Protein AF-A0A969M9X4-F1 (afdb_monomer)

Solvent-accessible surface area (backbone atoms only — not comparable to full-atom values): 8419 Å² total; per-residue (Å²): 108,74,69,67,86,54,9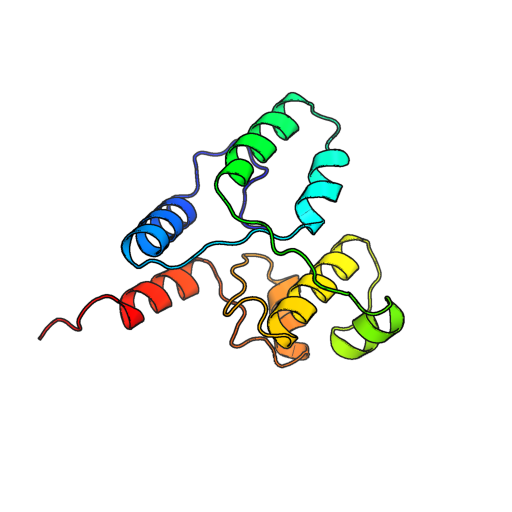8,59,79,81,52,67,65,59,54,51,43,53,54,52,28,61,77,68,75,47,83,60,71,43,67,62,64,53,57,60,53,46,72,64,47,84,48,69,68,61,33,52,54,38,50,63,63,48,70,80,42,47,67,72,72,91,78,83,77,76,57,69,67,60,40,24,73,62,46,44,83,60,89,47,74,66,43,46,44,52,34,51,56,53,47,37,47,75,72,60,77,40,83,65,45,73,38,73,42,64,67,56,49,53,40,30,44,78,49,75,42,37,90,41,49,31,39,66,66,54,47,47,51,50,50,44,71,73,70,48,78,77,90,125

Mean predicted aligned error: 8.19 Å

pLDDT: mean 79.56, std 14.78, range [40.38, 96.88]

Structure (mmCIF, N/CA/C/O backbone):
data_AF-A0A969M9X4-F1
#
_entry.id   AF-A0A969M9X4-F1
#
loop_
_atom_site.group_PDB
_atom_site.id
_atom_site.type_symbol
_atom_site.label_atom_id
_atom_site.label_alt_id
_atom_site.label_comp_id
_atom_site.label_asym_id
_atom_site.label_entity_id
_atom_site.label_seq_id
_atom_site.pdbx_PDB_ins_code
_atom_site.Cartn_x
_atom_site.Cartn_y
_atom_site.Cartn_z
_atom_site.occupancy
_atom_site.B_iso_or_equiv
_atom_site.auth_seq_id
_atom_site.auth_comp_id
_atom_site.auth_asym_id
_atom_site.auth_atom_id
_atom_site.pdbx_PDB_model_num
ATOM 1 N N . MET A 1 1 ? 6.286 4.632 0.912 1.00 45.00 1 MET A N 1
ATOM 2 C CA . MET A 1 1 ? 6.096 3.948 2.215 1.00 45.00 1 MET A CA 1
ATOM 3 C C . MET A 1 1 ? 5.729 4.971 3.293 1.00 45.00 1 MET A C 1
ATOM 5 O O . MET A 1 1 ? 6.281 6.067 3.278 1.00 45.00 1 MET A O 1
ATOM 9 N N . ILE A 1 2 ? 4.772 4.680 4.185 1.00 42.56 2 ILE A N 1
ATOM 10 C CA . ILE A 1 2 ? 4.409 5.582 5.298 1.00 42.56 2 ILE A CA 1
ATOM 11 C C . ILE A 1 2 ? 5.527 5.525 6.346 1.00 42.56 2 ILE A C 1
ATOM 13 O O . ILE A 1 2 ? 5.407 4.767 7.290 1.00 42.56 2 ILE A O 1
ATOM 17 N N . GLY A 1 3 ? 6.635 6.248 6.145 1.00 45.22 3 GLY A N 1
ATOM 18 C CA . GLY A 1 3 ? 7.587 6.685 7.185 1.00 45.22 3 GLY A CA 1
ATOM 19 C C . GLY A 1 3 ? 8.050 5.688 8.265 1.00 45.22 3 GLY A C 1
ATOM 20 O O . GLY A 1 3 ? 8.515 6.123 9.312 1.00 45.22 3 GLY A O 1
ATOM 21 N N . LEU A 1 4 ? 7.919 4.376 8.062 1.00 50.66 4 LEU A N 1
ATOM 22 C CA . LEU A 1 4 ? 8.225 3.352 9.069 1.00 50.66 4 LEU A CA 1
ATOM 23 C C . LEU A 1 4 ? 9.738 3.219 9.310 1.00 50.66 4 LEU A C 1
ATOM 25 O O . LEU A 1 4 ? 10.145 2.761 10.379 1.00 50.66 4 LEU A O 1
ATOM 29 N N . GLU A 1 5 ? 10.533 3.681 8.344 1.00 42.81 5 GLU A N 1
ATOM 30 C CA . GLU A 1 5 ? 11.988 3.521 8.252 1.00 42.81 5 GLU A CA 1
ATOM 31 C C . GLU A 1 5 ? 12.796 4.638 8.927 1.00 42.81 5 GLU A C 1
ATOM 33 O O . GLU A 1 5 ? 14.011 4.501 9.063 1.00 42.81 5 GLU A O 1
ATOM 38 N N . ASP A 1 6 ? 12.155 5.738 9.341 1.00 43.00 6 ASP A N 1
ATOM 39 C CA . ASP A 1 6 ? 12.865 6.910 9.859 1.00 43.00 6 ASP A CA 1
ATOM 40 C C . ASP A 1 6 ? 12.807 6.978 11.395 1.00 43.00 6 ASP A C 1
ATOM 42 O O . ASP A 1 6 ? 11.801 6.636 12.029 1.00 43.00 6 ASP A O 1
ATOM 46 N N . ASN A 1 7 ? 13.898 7.439 12.007 1.00 40.38 7 ASN A N 1
ATOM 47 C CA . ASN A 1 7 ? 14.105 7.519 13.461 1.00 40.38 7 ASN A CA 1
ATOM 48 C C . ASN A 1 7 ? 13.355 8.713 14.097 1.00 40.38 7 ASN A C 1
ATOM 50 O O . ASN A 1 7 ? 13.772 9.271 15.112 1.00 40.38 7 ASN A O 1
ATOM 54 N N . ARG A 1 8 ? 12.255 9.143 13.468 1.00 44.84 8 ARG A N 1
ATOM 55 C CA . ARG A 1 8 ? 11.413 10.260 13.909 1.00 44.84 8 ARG A CA 1
ATOM 56 C C . ARG A 1 8 ? 10.338 9.761 14.883 1.00 44.84 8 ARG A C 1
ATOM 58 O O . ARG A 1 8 ? 9.954 8.589 14.807 1.00 44.84 8 ARG A O 1
ATOM 65 N N . PRO A 1 9 ? 9.824 10.628 15.779 1.00 46.03 9 PRO A N 1
ATOM 66 C CA . PRO A 1 9 ? 8.631 10.328 16.568 1.00 46.03 9 PRO A CA 1
ATOM 67 C C . PRO A 1 9 ? 7.534 9.769 15.660 1.00 46.03 9 PRO A C 1
ATOM 69 O O . PRO A 1 9 ? 7.369 10.256 14.539 1.00 46.03 9 PRO A O 1
ATOM 72 N N . VAL A 1 10 ? 6.828 8.730 16.121 1.00 53.38 10 VAL A N 1
ATOM 73 C CA . VAL A 1 10 ? 5.756 8.092 15.345 1.00 53.38 10 VAL A CA 1
ATOM 74 C C . VAL A 1 10 ? 4.816 9.181 14.843 1.00 53.38 10 VAL A C 1
ATOM 76 O O . VAL A 1 10 ? 4.286 9.963 15.629 1.00 53.38 10 VAL A O 1
ATOM 79 N N . ASP A 1 11 ? 4.660 9.241 13.525 1.00 66.69 11 ASP A N 1
ATOM 80 C CA . ASP A 1 11 ? 3.861 10.256 12.862 1.00 66.69 11 ASP A CA 1
ATOM 81 C C . ASP A 1 11 ? 2.452 10.302 13.474 1.00 66.69 11 ASP A C 1
ATOM 83 O O . ASP A 1 11 ? 1.778 9.269 13.579 1.00 66.69 11 ASP A O 1
ATOM 87 N N . ALA A 1 12 ? 2.016 11.486 13.913 1.00 71.00 12 ALA A N 1
ATOM 88 C CA . ALA A 1 12 ? 0.725 11.666 14.573 1.00 71.00 12 ALA A CA 1
ATOM 89 C C . ALA A 1 12 ? -0.434 11.136 13.709 1.00 71.00 12 ALA A C 1
ATOM 91 O O . ALA A 1 12 ? -1.373 10.541 14.239 1.00 71.00 12 ALA A O 1
ATOM 92 N N . GLY A 1 13 ? -0.325 11.256 12.379 1.00 72.19 13 GLY A N 1
ATOM 93 C CA . GLY A 1 13 ? -1.306 10.719 11.441 1.00 72.19 13 GLY A CA 1
ATOM 94 C C . GLY A 1 13 ? -1.346 9.191 11.431 1.00 72.19 13 GLY A C 1
ATOM 95 O O . GLY A 1 13 ? -2.425 8.607 11.438 1.00 72.19 13 GLY A O 1
ATOM 96 N N . LEU A 1 14 ? -0.193 8.518 11.485 1.00 73.94 14 LEU A N 1
ATOM 97 C CA . LEU A 1 14 ? -0.146 7.051 11.546 1.00 73.94 14 LEU A CA 1
ATOM 98 C C . LEU A 1 14 ? -0.690 6.521 12.880 1.00 73.94 14 LEU A C 1
ATOM 100 O O . LEU A 1 14 ? -1.377 5.498 12.907 1.00 73.94 14 LEU A O 1
ATOM 104 N N . THR A 1 15 ? -0.405 7.225 13.977 1.00 78.12 15 THR A N 1
ATOM 105 C CA . THR A 1 15 ? -0.939 6.884 15.303 1.00 78.12 15 THR A CA 1
ATOM 106 C C . THR A 1 15 ? -2.461 6.993 15.314 1.00 78.12 15 THR A C 1
ATOM 108 O O . THR A 1 15 ? -3.141 6.052 15.725 1.00 78.12 15 THR A O 1
ATOM 111 N N . GLU A 1 16 ? -3.001 8.102 14.805 1.00 81.56 16 GLU A N 1
ATOM 112 C CA . GLU A 1 16 ? -4.446 8.313 14.719 1.00 81.56 16 GLU A CA 1
ATOM 113 C C . GLU A 1 16 ? -5.120 7.301 13.785 1.00 81.56 16 GLU A C 1
ATOM 115 O O . GLU A 1 16 ? -6.142 6.718 14.150 1.00 81.56 16 GLU A O 1
ATOM 120 N N . LEU A 1 17 ? -4.522 7.030 12.620 1.00 82.38 17 LEU A N 1
ATOM 121 C CA . LEU A 1 17 ? -4.996 6.014 11.680 1.00 82.38 17 LEU A CA 1
ATOM 122 C C . LEU A 1 17 ? -5.083 4.641 12.357 1.00 82.38 17 LEU A C 1
ATOM 124 O O . LEU A 1 17 ? -6.134 4.007 12.345 1.00 82.38 17 LEU A O 1
ATOM 128 N N . THR A 1 18 ? -4.002 4.211 13.012 1.00 80.50 18 THR A N 1
ATOM 129 C CA . THR A 1 18 ? -3.938 2.905 13.686 1.00 80.50 18 THR A CA 1
ATOM 130 C C . THR A 1 18 ? -4.980 2.803 14.798 1.00 80.50 18 THR A C 1
ATOM 132 O O . THR A 1 18 ? -5.691 1.800 14.894 1.00 80.50 18 THR A O 1
ATOM 135 N N . ARG A 1 19 ? -5.117 3.855 15.616 1.00 83.69 19 ARG A N 1
ATOM 136 C CA . ARG A 1 19 ? -6.110 3.923 16.696 1.00 83.69 19 ARG A CA 1
ATOM 137 C C . ARG A 1 19 ? -7.534 3.799 16.153 1.00 83.69 19 ARG A C 1
ATOM 139 O O . ARG A 1 19 ? -8.324 3.028 16.694 1.00 83.69 19 ARG A O 1
ATOM 146 N N . ARG A 1 20 ? -7.859 4.527 15.081 1.00 83.81 20 ARG A N 1
ATOM 147 C CA . ARG A 1 20 ? -9.188 4.503 14.452 1.00 83.81 20 ARG A CA 1
ATOM 148 C C . ARG A 1 20 ? -9.496 3.177 13.782 1.00 83.81 20 ARG A C 1
ATOM 150 O O . ARG A 1 20 ? -10.611 2.689 13.931 1.00 83.81 20 ARG A O 1
ATOM 157 N N . CYS A 1 21 ? -8.536 2.588 13.077 1.00 84.75 21 CYS A N 1
ATOM 158 C CA . CYS A 1 21 ? -8.732 1.286 12.456 1.00 84.75 21 CYS A CA 1
ATOM 159 C C . CYS A 1 21 ? -9.034 0.215 13.509 1.00 84.75 21 CYS A C 1
ATOM 161 O O . CYS A 1 21 ? -10.039 -0.482 13.396 1.00 84.75 21 CYS A O 1
ATOM 163 N N . SER A 1 22 ? -8.234 0.170 14.580 1.00 82.38 22 SER A N 1
ATOM 164 C CA . SER A 1 22 ? -8.436 -0.758 15.698 1.00 82.38 22 SER A CA 1
ATOM 165 C C . SER A 1 22 ? -9.809 -0.587 16.362 1.00 82.38 22 SER A C 1
ATOM 167 O O . SER A 1 22 ? -10.524 -1.566 16.560 1.00 82.38 22 SER A O 1
ATOM 169 N N . ALA A 1 23 ? -10.230 0.656 16.624 1.00 83.75 23 ALA A N 1
ATOM 170 C CA . ALA A 1 23 ? -11.525 0.946 17.245 1.00 83.75 23 ALA A CA 1
ATOM 171 C C . ALA A 1 23 ? -12.740 0.524 16.396 1.00 83.75 23 ALA A C 1
ATOM 173 O O . ALA A 1 23 ? -13.809 0.290 16.951 1.00 83.75 23 ALA A O 1
ATOM 174 N N . ASN A 1 24 ? -12.583 0.422 15.072 1.00 81.50 24 ASN A N 1
ATOM 175 C CA . ASN A 1 24 ? -13.673 0.140 14.132 1.00 81.50 24 ASN A CA 1
ATOM 176 C C . ASN A 1 24 ? -13.549 -1.231 13.447 1.00 81.50 24 ASN A C 1
ATOM 178 O O . ASN A 1 24 ? -14.230 -1.491 12.459 1.00 81.50 24 ASN A O 1
ATOM 182 N N . GLY A 1 25 ? -12.657 -2.106 13.929 1.00 78.94 25 GLY A N 1
ATOM 183 C CA . GLY A 1 25 ? -12.446 -3.435 13.342 1.00 78.94 25 GLY A CA 1
ATOM 184 C C . GLY A 1 25 ? -11.853 -3.419 11.926 1.00 78.94 25 GLY A C 1
ATOM 185 O O . GLY A 1 25 ? -11.905 -4.430 11.225 1.00 78.94 25 GLY A O 1
ATOM 186 N N . VAL A 1 26 ? -11.277 -2.294 11.492 1.00 82.12 26 VAL A N 1
ATOM 187 C CA . VAL A 1 26 ? -10.589 -2.185 10.201 1.00 82.12 26 VAL A CA 1
ATOM 188 C C . VAL A 1 26 ? -9.204 -2.808 10.337 1.00 82.12 26 VAL A C 1
ATOM 190 O O . VAL A 1 26 ? -8.392 -2.385 11.162 1.00 82.12 26 VAL A O 1
ATOM 193 N N . ARG A 1 27 ? -8.919 -3.815 9.510 1.00 79.38 27 ARG A N 1
ATOM 194 C CA . ARG A 1 27 ? -7.634 -4.524 9.518 1.00 79.38 27 ARG A CA 1
ATOM 195 C C . ARG A 1 27 ? -6.609 -3.773 8.680 1.00 79.38 27 ARG A C 1
ATOM 197 O O . ARG A 1 27 ? -6.883 -3.380 7.549 1.00 79.38 27 ARG A O 1
ATOM 204 N N . LEU A 1 28 ? -5.419 -3.587 9.243 1.00 77.75 28 LEU A N 1
ATOM 205 C CA . LEU A 1 28 ? -4.292 -2.967 8.559 1.00 77.75 28 LEU A CA 1
ATOM 206 C C . LEU A 1 28 ? -3.317 -4.050 8.112 1.00 77.75 28 LEU A C 1
ATOM 208 O O . LEU A 1 28 ? -2.830 -4.839 8.925 1.00 77.75 28 LEU A O 1
ATOM 212 N N . PHE A 1 29 ? -3.023 -4.046 6.816 1.00 73.19 29 PHE A N 1
ATOM 213 C CA . PHE A 1 29 ? -2.077 -4.966 6.210 1.00 73.19 29 PHE A CA 1
ATOM 214 C C . PHE A 1 29 ? -0.822 -4.236 5.763 1.00 73.19 29 PHE A C 1
ATOM 216 O O . PHE A 1 29 ? -0.874 -3.078 5.341 1.00 73.19 29 PHE A O 1
ATOM 223 N N . VAL A 1 30 ? 0.300 -4.941 5.816 1.00 69.62 30 VAL A N 1
ATOM 224 C CA . VAL A 1 30 ? 1.560 -4.490 5.231 1.00 69.62 30 VAL A CA 1
ATOM 225 C C . VAL A 1 30 ? 1.954 -5.440 4.110 1.00 69.62 30 VAL A C 1
ATOM 227 O O . VAL A 1 30 ? 1.743 -6.653 4.186 1.00 69.62 30 VAL A O 1
ATOM 230 N N . ASP A 1 31 ? 2.494 -4.873 3.035 1.00 65.75 31 ASP A N 1
ATOM 231 C CA . ASP A 1 31 ? 2.930 -5.657 1.892 1.00 65.75 31 ASP A CA 1
ATOM 232 C C . ASP A 1 31 ? 4.243 -6.394 2.164 1.00 65.75 31 ASP A C 1
ATOM 234 O O . ASP A 1 31 ? 5.200 -5.865 2.729 1.00 65.75 31 ASP A O 1
ATOM 238 N N . SER A 1 32 ? 4.265 -7.628 1.679 1.00 53.22 32 SER A N 1
ATOM 239 C CA . SER A 1 32 ? 5.404 -8.534 1.619 1.00 53.22 32 SER A CA 1
ATOM 240 C C . SER A 1 32 ? 6.664 -7.931 0.990 1.00 53.22 32 SER A C 1
ATOM 242 O O . SER A 1 32 ? 7.759 -8.326 1.377 1.00 53.22 32 SER A O 1
ATOM 244 N N . ALA A 1 33 ? 6.544 -6.955 0.080 1.00 52.28 33 ALA A N 1
ATOM 245 C CA . ALA A 1 33 ? 7.700 -6.284 -0.520 1.00 52.28 33 ALA A CA 1
ATOM 246 C C . ALA A 1 33 ? 8.599 -5.576 0.510 1.00 52.28 33 ALA A C 1
ATOM 248 O O . ALA A 1 33 ? 9.793 -5.417 0.271 1.00 52.28 33 ALA A O 1
ATOM 249 N N . ILE A 1 34 ? 8.053 -5.213 1.676 1.00 58.66 34 ILE A N 1
ATOM 250 C CA . ILE A 1 34 ? 8.835 -4.604 2.756 1.00 58.66 34 ILE A CA 1
ATOM 251 C C . ILE A 1 34 ? 9.806 -5.609 3.387 1.00 58.66 34 ILE A C 1
ATOM 253 O O . ILE A 1 34 ? 10.858 -5.214 3.876 1.00 58.66 34 ILE A O 1
ATOM 257 N N . ASP A 1 35 ? 9.510 -6.910 3.342 1.00 58.00 35 ASP A N 1
ATOM 258 C CA . ASP A 1 35 ? 10.409 -7.935 3.881 1.00 58.00 35 ASP A CA 1
ATOM 259 C C . ASP A 1 35 ? 11.727 -7.996 3.086 1.00 58.00 35 ASP A C 1
ATOM 261 O O . ASP A 1 35 ? 12.807 -8.106 3.667 1.00 58.00 35 ASP A O 1
ATOM 265 N N . ASP A 1 36 ? 11.664 -7.830 1.761 1.00 58.78 36 ASP A N 1
ATOM 266 C CA . ASP A 1 36 ? 12.859 -7.777 0.911 1.00 58.78 36 ASP A CA 1
ATOM 267 C C . ASP A 1 36 ? 13.690 -6.509 1.162 1.00 58.78 36 ASP A C 1
ATOM 269 O O . ASP A 1 36 ? 14.922 -6.575 1.156 1.00 58.78 36 ASP A O 1
ATOM 273 N N . ASP A 1 37 ? 13.047 -5.370 1.431 1.00 60.97 37 ASP A N 1
ATOM 274 C CA . ASP A 1 37 ? 13.738 -4.114 1.747 1.00 60.97 37 ASP A CA 1
ATOM 275 C C . ASP A 1 37 ? 14.343 -4.125 3.161 1.00 60.97 37 ASP A C 1
ATOM 277 O O . ASP A 1 37 ? 15.493 -3.722 3.340 1.00 60.97 37 ASP A O 1
ATOM 281 N N . ILE A 1 38 ? 13.652 -4.706 4.149 1.00 62.44 38 ILE A N 1
ATOM 282 C CA . ILE A 1 38 ? 14.185 -4.952 5.501 1.00 62.44 38 ILE A CA 1
ATOM 283 C C . ILE A 1 38 ? 15.399 -5.871 5.447 1.00 62.44 38 ILE A C 1
ATOM 285 O O . ILE A 1 38 ? 16.415 -5.600 6.086 1.00 62.44 38 ILE A O 1
ATOM 289 N N . LYS A 1 39 ? 15.333 -6.945 4.656 1.00 63.78 39 LYS A N 1
ATOM 290 C CA . LYS A 1 39 ? 16.466 -7.862 4.465 1.00 63.78 39 LYS A CA 1
ATOM 291 C C . LYS A 1 39 ? 17.655 -7.190 3.780 1.00 63.78 39 LYS A C 1
ATOM 293 O O . LYS A 1 39 ? 18.790 -7.614 4.000 1.00 63.78 39 LYS A O 1
ATOM 298 N N . ARG A 1 40 ? 17.417 -6.155 2.968 1.00 64.88 40 ARG A N 1
ATOM 299 C CA . ARG A 1 40 ? 18.459 -5.344 2.318 1.00 64.88 40 ARG A CA 1
ATOM 300 C C . ARG A 1 40 ? 19.007 -4.226 3.208 1.00 64.88 40 ARG A C 1
ATOM 302 O O . ARG A 1 40 ? 20.063 -3.685 2.866 1.00 64.88 40 ARG A O 1
ATOM 309 N N . ASP A 1 41 ? 18.358 -3.899 4.330 1.00 65.75 41 ASP A N 1
ATOM 310 C CA . ASP A 1 41 ? 18.878 -2.922 5.291 1.00 65.75 41 ASP A CA 1
ATOM 311 C C . ASP A 1 41 ? 20.167 -3.456 5.939 1.00 65.75 41 ASP A C 1
ATOM 313 O O . ASP A 1 41 ? 20.194 -4.500 6.600 1.00 65.75 41 ASP A O 1
ATOM 317 N N . ARG A 1 42 ? 21.266 -2.731 5.705 1.00 71.69 42 ARG A N 1
ATOM 318 C CA . ARG A 1 42 ? 22.603 -3.069 6.212 1.00 71.69 42 ARG A CA 1
ATOM 319 C C . ARG A 1 42 ? 22.800 -2.642 7.664 1.00 71.69 42 ARG A C 1
ATOM 321 O O . ARG A 1 42 ? 23.774 -3.077 8.274 1.00 71.69 42 ARG A O 1
ATOM 328 N N . ASP A 1 43 ? 21.915 -1.807 8.206 1.00 79.94 43 ASP A N 1
ATOM 329 C CA . ASP A 1 43 ? 21.949 -1.386 9.601 1.00 79.94 43 ASP A CA 1
ATOM 330 C C . ASP A 1 43 ? 21.067 -2.322 10.455 1.00 79.94 43 ASP A C 1
ATOM 332 O O . ASP A 1 43 ? 19.834 -2.252 10.407 1.00 79.94 43 ASP A O 1
ATOM 336 N N . PRO A 1 44 ? 21.670 -3.200 11.277 1.00 73.94 44 PRO A N 1
ATOM 337 C CA . PRO A 1 44 ? 20.923 -4.164 12.078 1.00 73.94 44 PRO A CA 1
ATOM 338 C C . PRO A 1 44 ? 20.045 -3.507 13.153 1.00 73.94 44 PRO A C 1
ATOM 340 O O . PRO A 1 44 ? 19.046 -4.099 13.566 1.00 73.94 44 PRO A O 1
ATOM 343 N N . HIS A 1 45 ? 20.385 -2.297 13.610 1.00 75.31 45 HIS A N 1
ATOM 344 C CA . HIS A 1 45 ? 19.596 -1.573 14.602 1.00 75.31 45 HIS A CA 1
ATOM 345 C C . HIS A 1 45 ? 18.332 -0.985 13.966 1.00 75.31 45 HIS A C 1
ATOM 347 O O . HIS A 1 45 ? 17.230 -1.174 14.491 1.00 75.31 45 HIS A O 1
ATOM 353 N N . ARG A 1 46 ? 18.465 -0.341 12.799 1.00 70.88 46 ARG A N 1
ATOM 354 C CA . ARG A 1 46 ? 17.312 0.147 12.020 1.00 70.88 46 ARG A CA 1
ATOM 355 C C . ARG A 1 46 ? 16.402 -0.994 11.587 1.00 70.88 46 ARG A C 1
ATOM 357 O O . ARG A 1 46 ? 15.190 -0.901 11.781 1.00 70.88 46 ARG A O 1
ATOM 364 N N . ARG A 1 47 ? 16.979 -2.101 11.116 1.00 74.56 47 ARG A N 1
ATOM 365 C CA . ARG A 1 47 ? 16.230 -3.298 10.725 1.00 74.56 47 ARG A CA 1
ATOM 366 C C . ARG A 1 47 ? 15.342 -3.820 11.856 1.00 74.56 47 ARG A C 1
ATOM 368 O O . ARG A 1 47 ? 14.140 -3.981 11.667 1.00 74.56 47 ARG A O 1
ATOM 375 N N . LYS A 1 48 ? 15.907 -3.996 13.056 1.00 73.94 48 LYS A N 1
ATOM 376 C CA . LYS A 1 48 ? 15.178 -4.497 14.233 1.00 73.94 48 LYS A CA 1
ATOM 377 C C . LYS A 1 48 ? 14.040 -3.563 14.664 1.00 73.94 48 LYS A C 1
ATOM 379 O O . LYS A 1 48 ? 12.969 -4.032 15.052 1.00 73.94 48 LYS A O 1
ATOM 384 N N . ILE A 1 49 ? 14.243 -2.245 14.588 1.00 72.81 49 ILE A N 1
ATOM 385 C CA . ILE A 1 49 ? 13.184 -1.266 14.875 1.00 72.81 49 ILE A CA 1
ATOM 386 C C . ILE A 1 49 ? 12.051 -1.397 13.854 1.00 72.81 49 ILE A C 1
ATOM 388 O O . ILE A 1 49 ? 10.887 -1.483 14.252 1.00 72.81 49 ILE A O 1
ATOM 392 N N . THR A 1 50 ? 12.371 -1.453 12.563 1.00 69.38 50 THR A N 1
ATOM 393 C CA . THR A 1 50 ? 11.374 -1.599 11.497 1.00 69.38 50 THR A CA 1
ATOM 394 C C . THR A 1 50 ? 10.598 -2.911 11.642 1.00 69.38 50 THR A C 1
ATOM 396 O O . THR A 1 50 ? 9.369 -2.881 11.666 1.00 69.38 50 THR A O 1
ATOM 399 N N . GLU A 1 51 ? 11.279 -4.038 11.864 1.00 71.75 51 GLU A N 1
ATOM 400 C CA . GLU A 1 51 ? 10.651 -5.341 12.140 1.00 71.75 51 GLU A CA 1
ATOM 401 C C . GLU A 1 51 ? 9.677 -5.268 13.330 1.00 71.75 51 GLU A C 1
ATOM 403 O O . GLU A 1 51 ? 8.535 -5.717 13.231 1.00 71.75 51 GLU A O 1
ATOM 408 N N . SER A 1 52 ? 10.081 -4.636 14.440 1.00 70.44 52 SER A N 1
ATOM 409 C CA . SER A 1 52 ? 9.232 -4.504 15.636 1.00 70.44 52 SER A CA 1
ATOM 4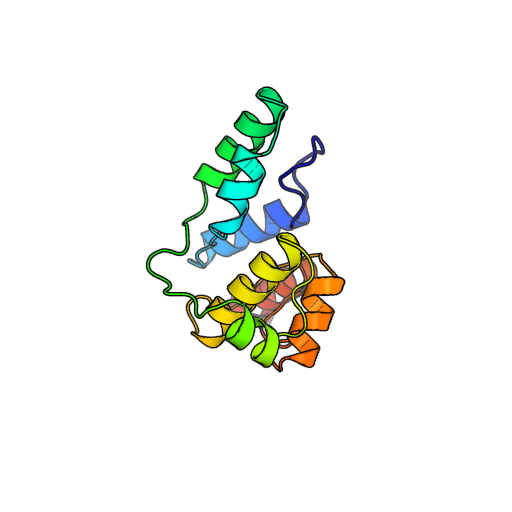10 C C . SER A 1 52 ? 7.964 -3.672 15.400 1.00 70.44 52 SER A C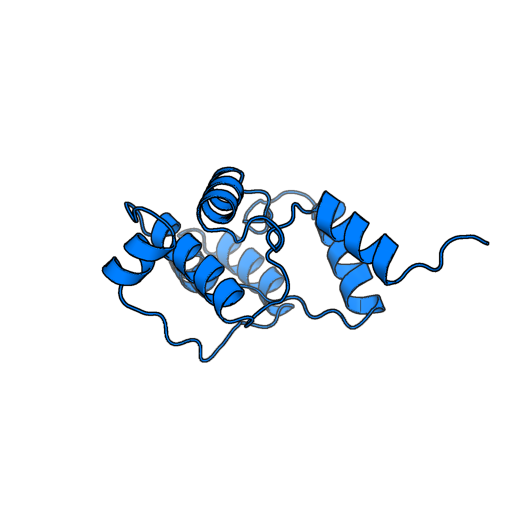 1
ATOM 412 O O . SER A 1 52 ? 6.911 -3.955 15.975 1.00 70.44 52 SER A O 1
ATOM 414 N N . LYS A 1 53 ? 8.043 -2.652 1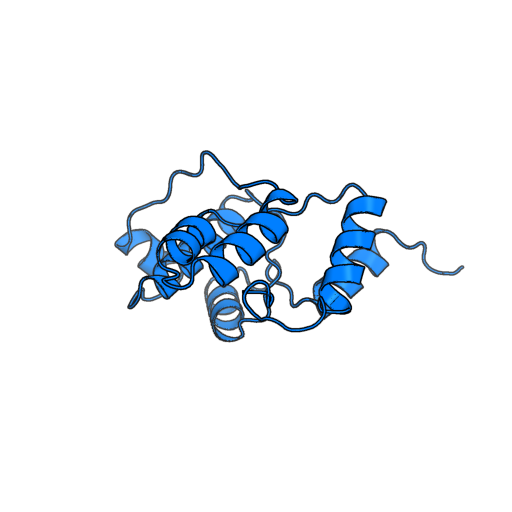4.533 1.00 69.69 53 LYS A N 1
ATOM 415 C CA . LYS A 1 53 ? 6.887 -1.839 14.131 1.00 69.69 53 LYS A CA 1
ATOM 416 C C . LYS A 1 53 ? 5.954 -2.642 13.225 1.00 69.69 53 LYS A C 1
ATOM 418 O O . LYS A 1 53 ? 4.739 -2.529 13.367 1.00 69.69 53 LYS A O 1
ATOM 423 N N . LEU A 1 54 ? 6.517 -3.460 12.335 1.00 70.12 54 LEU A N 1
ATOM 424 C CA . LEU A 1 54 ? 5.758 -4.259 11.375 1.00 70.12 54 LEU A CA 1
ATOM 425 C C . LEU A 1 54 ? 5.078 -5.487 11.970 1.00 70.12 54 LEU A C 1
ATOM 427 O O . LEU A 1 54 ? 4.024 -5.875 11.481 1.00 70.12 54 LEU A O 1
ATOM 431 N N . ALA A 1 55 ? 5.619 -6.054 13.049 1.00 68.44 55 ALA A N 1
ATOM 432 C CA . ALA A 1 55 ? 5.049 -7.224 13.721 1.00 68.44 55 ALA A CA 1
ATOM 433 C C . ALA A 1 55 ? 3.591 -7.034 14.193 1.00 68.44 55 ALA A C 1
ATOM 435 O O . ALA A 1 55 ? 2.910 -8.008 14.502 1.00 68.44 55 ALA A O 1
ATOM 436 N N . LYS A 1 56 ? 3.110 -5.787 14.262 1.00 68.62 56 LYS A N 1
ATOM 437 C CA . LYS A 1 56 ? 1.733 -5.438 14.641 1.00 68.62 56 LYS A CA 1
ATOM 438 C C . LYS A 1 56 ? 0.732 -5.542 13.490 1.00 68.62 56 LYS A C 1
ATOM 440 O O . LYS A 1 56 ? -0.466 -5.445 13.738 1.00 68.62 56 LYS A O 1
ATOM 445 N N . PHE A 1 57 ? 1.208 -5.686 12.256 1.00 71.25 57 PHE A N 1
ATOM 446 C CA . PHE A 1 57 ? 0.373 -5.722 11.064 1.00 71.25 57 PHE A CA 1
ATOM 447 C C . PHE A 1 57 ? 0.293 -7.130 10.494 1.00 71.25 57 PHE A C 1
ATOM 449 O O . PHE A 1 57 ? 1.222 -7.932 10.597 1.00 71.25 57 PHE A O 1
ATOM 456 N N . GLU A 1 58 ? -0.829 -7.416 9.851 1.00 69.75 58 GLU A N 1
ATOM 457 C CA . GLU A 1 58 ? -0.991 -8.659 9.119 1.00 69.75 58 GLU A CA 1
ATOM 458 C C . GLU A 1 58 ? -0.350 -8.547 7.731 1.00 69.75 58 GLU A C 1
ATOM 460 O O . GLU A 1 58 ? -0.382 -7.498 7.090 1.00 69.75 58 GLU A O 1
ATOM 465 N N . PHE A 1 59 ? 0.226 -9.640 7.238 1.00 71.12 59 PHE A N 1
ATOM 466 C CA . PHE A 1 59 ? 0.778 -9.685 5.885 1.00 71.12 59 PHE A CA 1
ATOM 467 C C . PHE A 1 59 ? -0.266 -10.213 4.908 1.00 71.12 59 PHE A C 1
ATOM 469 O O . PHE A 1 59 ? -0.910 -11.231 5.176 1.00 71.12 59 PHE A O 1
ATOM 476 N N . LEU A 1 60 ? -0.371 -9.586 3.736 1.00 73.75 60 LEU A N 1
ATOM 477 C CA . LEU A 1 60 ? -1.085 -10.190 2.612 1.00 73.75 60 LEU A CA 1
ATOM 478 C C . LEU A 1 60 ? -0.320 -11.444 2.160 1.00 73.75 60 LEU A C 1
ATOM 480 O O . LEU A 1 60 ? 0.852 -11.373 1.791 1.00 73.75 60 LEU A O 1
ATOM 484 N N . ARG A 1 61 ? -0.969 -12.611 2.215 1.00 73.94 61 ARG A N 1
ATOM 485 C CA . ARG A 1 61 ? -0.382 -13.911 1.850 1.00 73.94 61 ARG A CA 1
ATOM 486 C C . ARG A 1 61 ? -1.187 -14.579 0.740 1.00 73.94 61 ARG A C 1
ATOM 488 O O . ARG A 1 61 ? -2.369 -14.311 0.571 1.00 73.94 61 ARG A O 1
ATOM 495 N N . GLY A 1 62 ? -0.540 -15.481 0.001 1.00 77.56 62 GLY A N 1
ATOM 496 C CA . GLY A 1 62 ? -1.205 -16.327 -0.999 1.00 77.56 62 GLY A CA 1
ATOM 497 C C . GLY A 1 62 ? -1.534 -15.639 -2.328 1.00 77.56 62 GLY A C 1
ATOM 498 O O . GLY A 1 62 ? -2.175 -16.253 -3.179 1.00 77.56 62 GLY A O 1
ATOM 499 N N . ILE A 1 63 ? -1.079 -14.400 -2.541 1.00 83.06 63 ILE A N 1
ATOM 500 C CA . ILE A 1 63 ? -1.251 -13.710 -3.821 1.00 83.06 63 ILE A CA 1
ATOM 501 C C . ILE A 1 63 ? -0.272 -14.288 -4.843 1.00 83.06 63 ILE A C 1
ATOM 503 O O . ILE A 1 63 ? 0.946 -14.230 -4.669 1.00 83.06 63 ILE A O 1
ATOM 507 N N . LYS A 1 64 ? -0.815 -14.847 -5.927 1.00 86.81 64 LYS A N 1
ATOM 508 C CA . LYS A 1 64 ? -0.032 -15.254 -7.095 1.00 86.81 64 LYS A CA 1
ATOM 509 C C . LYS A 1 64 ? 0.101 -14.060 -8.028 1.00 86.81 64 LYS A C 1
ATOM 511 O O . LYS A 1 64 ? -0.876 -13.657 -8.657 1.00 86.81 64 LYS A O 1
ATOM 516 N N . TYR A 1 65 ? 1.298 -13.493 -8.091 1.00 88.19 65 TYR A N 1
ATOM 517 C CA . TYR A 1 65 ? 1.591 -12.382 -8.989 1.00 88.19 65 TYR A CA 1
ATOM 518 C C . TYR A 1 65 ? 1.835 -12.893 -10.414 1.00 88.19 65 TYR A C 1
ATOM 520 O O . TYR A 1 65 ? 2.480 -13.934 -10.571 1.00 88.19 65 TYR A O 1
ATOM 528 N N . PRO A 1 66 ? 1.346 -12.180 -11.441 1.00 91.25 66 PRO A N 1
ATOM 529 C CA . PRO A 1 66 ? 1.755 -12.437 -12.811 1.00 91.25 66 PRO A CA 1
ATOM 530 C C . PRO A 1 66 ? 3.216 -12.015 -13.021 1.00 91.25 66 PRO A C 1
ATOM 532 O O . PRO A 1 66 ? 3.844 -11.426 -12.132 1.00 91.25 66 PRO A O 1
ATOM 535 N N . ASP A 1 67 ? 3.762 -12.344 -14.189 1.00 94.19 67 ASP A N 1
ATOM 536 C CA . ASP A 1 67 ? 5.107 -11.917 -14.562 1.00 94.19 67 ASP A CA 1
ATOM 537 C C . ASP A 1 67 ? 5.219 -10.389 -14.703 1.00 94.19 67 ASP A C 1
ATOM 539 O O . ASP A 1 67 ? 4.237 -9.640 -14.722 1.00 94.19 67 ASP A O 1
ATOM 543 N N . ASP A 1 68 ? 6.463 -9.923 -14.762 1.00 93.88 68 ASP A N 1
ATOM 544 C CA . ASP A 1 68 ? 6.784 -8.504 -14.854 1.00 93.88 68 ASP A CA 1
ATOM 545 C C . ASP A 1 68 ? 6.229 -7.847 -16.127 1.00 93.88 68 ASP A C 1
ATOM 547 O O . ASP A 1 68 ? 5.864 -6.672 -16.081 1.00 93.88 68 ASP A O 1
ATOM 551 N N . ASP A 1 69 ? 6.130 -8.576 -17.240 1.00 96.50 69 ASP A N 1
ATOM 552 C CA . ASP A 1 69 ? 5.640 -8.033 -18.509 1.00 96.50 69 ASP A CA 1
ATOM 553 C C . ASP A 1 69 ? 4.130 -7.768 -18.449 1.00 96.50 69 ASP A C 1
ATOM 555 O O . ASP A 1 69 ? 3.650 -6.721 -18.899 1.00 96.50 69 ASP A O 1
ATOM 559 N N . ASP A 1 70 ? 3.360 -8.679 -17.853 1.00 96.62 70 ASP A N 1
ATOM 560 C CA . ASP A 1 70 ? 1.930 -8.498 -17.607 1.00 96.62 70 ASP A CA 1
ATOM 561 C C . ASP A 1 70 ? 1.674 -7.422 -16.542 1.00 96.62 70 ASP A C 1
ATOM 563 O O . ASP A 1 70 ? 0.801 -6.566 -16.724 1.00 96.62 70 ASP A O 1
ATOM 567 N N . LEU A 1 71 ? 2.475 -7.377 -15.471 1.00 95.38 71 LEU A N 1
ATOM 568 C CA . LEU A 1 71 ? 2.418 -6.281 -14.499 1.00 95.38 71 LEU A CA 1
ATOM 569 C C . LEU A 1 71 ? 2.690 -4.928 -15.166 1.00 95.38 71 LEU A C 1
ATOM 571 O O . LEU A 1 71 ? 1.923 -3.983 -14.966 1.00 95.38 71 LEU A O 1
ATOM 575 N N . ALA A 1 72 ? 3.733 -4.835 -15.993 1.00 96.12 72 ALA A N 1
ATOM 576 C CA . ALA A 1 72 ? 4.101 -3.600 -16.670 1.00 96.12 72 ALA A CA 1
ATOM 577 C C . ALA A 1 72 ? 3.033 -3.148 -17.674 1.00 96.12 72 ALA A C 1
ATOM 579 O O . ALA A 1 72 ? 2.753 -1.953 -17.798 1.00 96.12 72 ALA A O 1
ATOM 580 N N . ARG A 1 73 ? 2.383 -4.099 -18.354 1.00 96.88 73 ARG A N 1
ATOM 581 C CA . ARG A 1 73 ? 1.254 -3.826 -19.253 1.00 96.88 73 ARG A CA 1
ATOM 582 C C . ARG A 1 73 ? 0.057 -3.232 -18.513 1.00 96.88 73 ARG A C 1
ATOM 584 O O . ARG A 1 73 ? -0.623 -2.365 -19.054 1.00 96.88 73 ARG A O 1
ATOM 591 N N . ARG A 1 74 ? -0.204 -3.691 -17.287 1.00 95.81 74 ARG A N 1
ATOM 592 C CA . ARG A 1 74 ? -1.357 -3.264 -16.476 1.00 95.81 74 ARG A CA 1
ATOM 593 C C . ARG A 1 74 ? -1.116 -1.965 -15.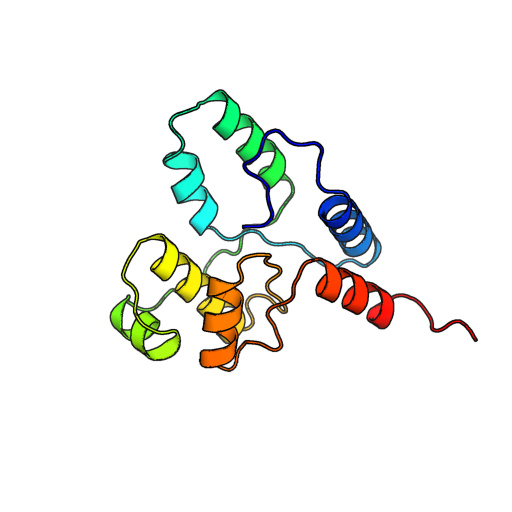714 1.00 95.81 74 ARG A C 1
ATOM 595 O O . ARG A 1 74 ? -2.034 -1.159 -15.598 1.00 95.81 74 ARG A O 1
ATOM 602 N N . PHE A 1 75 ? 0.089 -1.779 -15.178 1.00 96.25 75 PHE A N 1
ATOM 603 C CA . PHE A 1 75 ? 0.388 -0.733 -14.190 1.00 96.25 75 PHE A CA 1
ATOM 604 C C . PHE A 1 75 ? 1.506 0.231 -14.621 1.00 96.25 75 PHE A C 1
ATOM 606 O O . PHE A 1 75 ? 1.878 1.151 -13.884 1.00 96.25 75 PHE A O 1
ATOM 613 N N . GLY A 1 76 ? 2.009 0.068 -15.844 1.00 94.50 76 GLY A N 1
ATOM 614 C CA . GLY A 1 76 ? 3.059 0.885 -16.438 1.00 94.50 76 GLY A CA 1
ATOM 615 C C . GLY A 1 76 ? 4.459 0.307 -16.236 1.00 94.50 76 GLY A C 1
ATOM 616 O O . GLY A 1 76 ? 4.674 -0.628 -15.476 1.00 94.50 76 GLY A O 1
ATOM 617 N N . LYS A 1 77 ? 5.435 0.900 -16.931 1.00 95.19 77 LYS A N 1
ATOM 618 C CA . LYS A 1 77 ? 6.818 0.407 -16.999 1.00 95.19 77 LYS A CA 1
ATOM 619 C C . LYS A 1 77 ? 7.423 0.117 -15.615 1.00 95.19 77 LYS A C 1
ATOM 621 O O . LYS A 1 77 ? 7.369 0.963 -14.716 1.00 95.19 77 LYS A O 1
ATOM 626 N N . ILE A 1 78 ? 8.085 -1.036 -15.514 1.00 94.44 78 ILE A N 1
ATOM 627 C CA . ILE A 1 78 ? 8.915 -1.455 -14.381 1.00 94.44 78 ILE A CA 1
ATOM 628 C C . ILE A 1 78 ? 10.378 -1.219 -14.762 1.00 94.44 78 ILE A C 1
ATOM 630 O O . ILE A 1 78 ? 10.888 -1.865 -15.672 1.00 94.44 78 ILE A O 1
ATOM 634 N N . SER A 1 79 ? 11.047 -0.259 -14.117 1.00 91.94 79 SER A N 1
ATOM 635 C CA . SER A 1 79 ? 12.469 0.045 -14.382 1.00 91.94 79 SER A CA 1
ATOM 636 C C . SER A 1 79 ? 13.363 -0.219 -13.172 1.00 91.94 79 SER A C 1
ATOM 638 O O . SER A 1 79 ? 14.581 -0.099 -13.261 1.00 91.94 79 SER A O 1
ATOM 640 N N . SER A 1 80 ? 12.766 -0.566 -12.035 1.00 87.88 80 SER A N 1
ATOM 641 C CA . SER A 1 80 ? 13.453 -0.780 -10.769 1.00 87.88 80 SER A CA 1
ATOM 642 C C . SER A 1 80 ? 12.717 -1.823 -9.917 1.00 87.88 80 SER A C 1
ATOM 644 O O . SER A 1 80 ? 11.538 -2.101 -10.163 1.00 87.88 80 SER A O 1
ATOM 646 N N . PRO A 1 81 ? 13.373 -2.391 -8.890 1.00 83.06 81 PRO A N 1
ATOM 647 C CA . PRO A 1 81 ? 12.699 -3.227 -7.900 1.00 83.06 81 PRO A CA 1
ATOM 648 C C . PRO A 1 81 ? 11.508 -2.522 -7.235 1.00 83.06 81 PRO A C 1
ATOM 650 O O . PRO A 1 81 ? 10.460 -3.139 -7.080 1.00 83.06 81 PRO A O 1
ATOM 653 N N . ASN A 1 82 ? 11.625 -1.223 -6.942 1.00 80.44 82 ASN A N 1
ATOM 654 C CA . ASN A 1 82 ? 10.541 -0.441 -6.339 1.00 80.44 82 ASN A CA 1
ATOM 655 C C . ASN A 1 82 ? 9.333 -0.342 -7.274 1.00 80.44 82 ASN A C 1
ATOM 657 O O . ASN A 1 82 ? 8.202 -0.524 -6.838 1.00 80.44 82 ASN A O 1
ATOM 661 N N . ASP A 1 83 ? 9.563 -0.143 -8.576 1.00 89.19 83 ASP A N 1
ATOM 662 C CA . ASP A 1 83 ? 8.468 -0.141 -9.550 1.00 89.19 83 ASP A CA 1
ATOM 663 C C . ASP A 1 83 ? 7.737 -1.484 -9.606 1.00 89.19 83 ASP A C 1
ATOM 665 O O . ASP A 1 83 ? 6.523 -1.525 -9.803 1.00 89.19 83 ASP A O 1
ATOM 669 N N . ARG A 1 84 ? 8.469 -2.590 -9.437 1.00 89.75 84 ARG A N 1
ATOM 670 C CA . ARG A 1 84 ? 7.879 -3.928 -9.390 1.00 89.75 84 ARG A CA 1
ATOM 671 C C . ARG A 1 84 ? 6.995 -4.083 -8.155 1.00 89.75 84 ARG A C 1
ATOM 673 O O . ARG A 1 84 ? 5.871 -4.563 -8.283 1.00 89.75 84 ARG A O 1
ATOM 680 N N . SER A 1 85 ? 7.480 -3.655 -6.991 1.00 85.12 85 SER A N 1
ATOM 681 C CA . SER A 1 85 ? 6.716 -3.654 -5.737 1.00 85.12 85 SER A CA 1
ATOM 682 C C . SER A 1 85 ? 5.449 -2.805 -5.850 1.00 85.12 85 SER A C 1
ATOM 684 O O . SER A 1 85 ? 4.360 -3.282 -5.542 1.00 85.12 85 SER A O 1
ATOM 686 N N . ASP A 1 86 ? 5.551 -1.603 -6.416 1.00 89.44 86 ASP A N 1
ATOM 687 C CA . ASP A 1 86 ? 4.404 -0.742 -6.714 1.00 89.44 86 ASP A CA 1
ATOM 688 C C . ASP A 1 86 ? 3.361 -1.445 -7.594 1.00 89.44 86 ASP A C 1
ATOM 690 O O . ASP A 1 86 ? 2.164 -1.414 -7.305 1.00 89.44 86 ASP A O 1
ATOM 694 N N . CYS A 1 87 ? 3.795 -2.103 -8.671 1.00 93.06 87 CYS A N 1
ATOM 695 C CA . CYS A 1 87 ? 2.884 -2.825 -9.560 1.00 93.06 87 CYS A CA 1
ATOM 696 C C . CYS A 1 87 ? 2.208 -4.007 -8.849 1.00 93.06 87 CYS A C 1
ATOM 698 O O . CYS A 1 87 ? 1.028 -4.266 -9.083 1.00 93.06 87 CYS A O 1
ATOM 700 N N . ARG A 1 88 ? 2.917 -4.699 -7.949 1.00 91.06 88 ARG A N 1
ATOM 701 C CA . ARG A 1 88 ? 2.355 -5.781 -7.123 1.00 91.06 88 ARG A CA 1
ATOM 702 C C . ARG A 1 88 ? 1.320 -5.266 -6.123 1.00 91.06 88 ARG A C 1
ATOM 704 O O . ARG A 1 88 ? 0.245 -5.853 -6.028 1.00 91.06 88 ARG A O 1
ATOM 711 N N . LEU A 1 89 ? 1.582 -4.139 -5.462 1.00 89.31 89 LEU A N 1
ATOM 712 C CA . LEU A 1 89 ? 0.610 -3.463 -4.594 1.00 89.31 89 LEU A CA 1
ATOM 713 C C . LEU A 1 89 ? -0.680 -3.122 -5.349 1.00 89.31 89 LEU A C 1
ATOM 715 O O . LEU A 1 89 ? -1.783 -3.417 -4.886 1.00 89.31 89 LEU A O 1
ATOM 719 N N . LEU A 1 90 ? -0.551 -2.544 -6.544 1.00 93.44 90 LEU A N 1
ATOM 720 C CA . LEU A 1 90 ? -1.702 -2.218 -7.387 1.00 93.44 90 LEU A CA 1
ATOM 721 C C . LEU A 1 90 ? -2.433 -3.472 -7.883 1.00 93.44 90 LEU A C 1
ATOM 723 O O . LEU A 1 90 ? -3.661 -3.469 -7.988 1.00 93.44 90 LEU A O 1
ATOM 727 N N . PHE A 1 91 ? -1.711 -4.564 -8.132 1.00 93.69 91 PHE A N 1
ATOM 728 C CA . PHE A 1 91 ? -2.314 -5.852 -8.457 1.00 93.69 91 PHE A CA 1
ATOM 729 C C . PHE A 1 91 ? -3.158 -6.408 -7.302 1.00 93.69 91 PHE A C 1
ATOM 731 O O . PHE A 1 91 ? -4.278 -6.862 -7.540 1.00 93.69 91 PHE A O 1
ATOM 738 N N . CYS A 1 92 ? -2.688 -6.304 -6.056 1.00 91.12 92 CYS A N 1
ATOM 739 C CA . CYS A 1 92 ? -3.465 -6.687 -4.874 1.00 91.12 92 CYS A CA 1
ATOM 740 C C . CYS A 1 92 ? -4.789 -5.914 -4.783 1.00 91.12 92 CYS A C 1
ATOM 742 O O . CYS A 1 92 ? -5.838 -6.522 -4.564 1.00 91.12 92 CYS A O 1
ATOM 744 N N . LEU A 1 93 ? -4.769 -4.599 -5.033 1.00 92.62 93 LEU A N 1
ATOM 745 C CA . LEU A 1 93 ? -5.993 -3.788 -5.087 1.00 92.62 93 LEU A CA 1
ATOM 746 C C . LEU A 1 93 ? -6.915 -4.226 -6.228 1.00 92.62 93 LEU A C 1
ATOM 748 O O . LEU A 1 93 ? -8.125 -4.346 -6.047 1.00 92.62 93 LEU A O 1
ATOM 752 N N . LYS A 1 94 ? -6.354 -4.523 -7.407 1.00 93.81 94 LYS A N 1
ATOM 753 C CA . LYS A 1 94 ? -7.134 -5.000 -8.557 1.00 93.81 94 LYS A CA 1
ATOM 754 C C . LYS A 1 94 ? -7.844 -6.326 -8.268 1.00 93.81 94 LYS A C 1
ATOM 756 O O . LYS A 1 94 ? -8.957 -6.524 -8.753 1.00 93.81 94 LYS A O 1
ATOM 761 N N . LEU A 1 95 ? -7.218 -7.205 -7.485 1.00 91.38 95 LEU A N 1
ATOM 762 C CA . LEU A 1 95 ? -7.800 -8.464 -7.015 1.00 91.38 95 LEU A CA 1
ATOM 763 C C . LEU A 1 95 ? -8.754 -8.303 -5.825 1.00 91.38 95 LEU A C 1
ATOM 765 O O . LEU A 1 95 ? -9.325 -9.299 -5.388 1.00 91.38 95 LEU A O 1
ATOM 769 N N . LYS A 1 96 ? -8.928 -7.085 -5.296 1.00 90.19 96 LYS A N 1
ATOM 770 C CA . LYS A 1 96 ? -9.650 -6.825 -4.043 1.00 90.19 96 LYS A CA 1
ATOM 771 C C . LYS A 1 96 ? -9.093 -7.624 -2.857 1.00 90.19 96 LYS A C 1
ATOM 773 O O . LYS A 1 96 ? -9.831 -8.017 -1.963 1.00 90.19 96 LYS A O 1
ATOM 778 N N . ALA A 1 97 ? -7.781 -7.869 -2.849 1.00 87.12 97 ALA A N 1
ATOM 779 C CA . ALA A 1 97 ? -7.096 -8.460 -1.699 1.00 87.12 97 ALA A CA 1
ATOM 780 C C . ALA A 1 97 ? -6.984 -7.472 -0.521 1.00 87.12 97 ALA A C 1
ATOM 782 O O . ALA A 1 97 ? -6.775 -7.886 0.614 1.00 87.12 97 ALA A O 1
ATOM 783 N N . 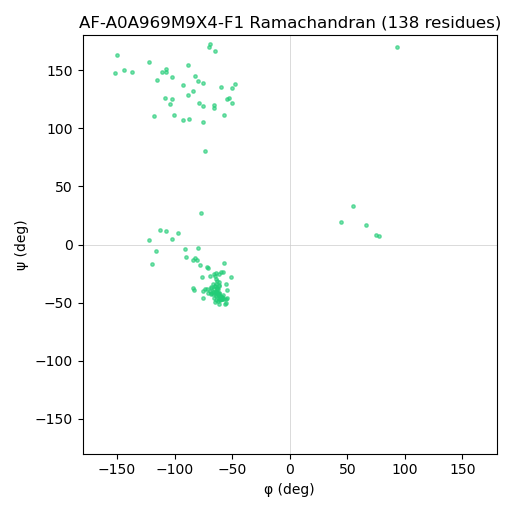ALA A 1 98 ? -7.130 -6.176 -0.804 1.00 86.94 98 ALA A N 1
ATOM 784 C CA . ALA A 1 98 ? -7.337 -5.106 0.161 1.00 86.94 98 ALA A CA 1
ATOM 785 C C . ALA A 1 98 ? -8.290 -4.064 -0.445 1.00 86.94 98 ALA A C 1
ATOM 787 O O . ALA A 1 98 ? -8.298 -3.879 -1.666 1.00 86.94 98 ALA A O 1
ATOM 788 N N . ASP A 1 99 ? -9.061 -3.383 0.403 1.00 89.12 99 ASP A N 1
ATOM 789 C CA . ASP A 1 99 ? -10.021 -2.359 -0.031 1.00 89.12 99 ASP A CA 1
ATOM 790 C C . ASP A 1 99 ? -9.334 -1.048 -0.423 1.00 89.12 99 ASP A C 1
ATOM 792 O O . ASP A 1 99 ? -9.688 -0.424 -1.422 1.00 89.12 99 ASP A O 1
ATOM 796 N N . PHE A 1 100 ? -8.318 -0.651 0.349 1.00 91.12 100 PHE A N 1
ATOM 797 C CA . PHE A 1 100 ? -7.575 0.587 0.148 1.00 91.12 100 PHE A CA 1
ATOM 798 C C . PHE A 1 100 ? -6.074 0.372 0.319 1.00 91.12 100 PHE A C 1
ATOM 800 O O . PHE A 1 100 ? -5.625 -0.412 1.156 1.00 91.12 100 PHE A O 1
ATOM 807 N N . LEU A 1 101 ? -5.290 1.143 -0.430 1.00 91.00 101 LEU A N 1
ATOM 808 C CA . LEU A 1 101 ? -3.865 1.343 -0.190 1.00 91.00 101 LEU A CA 1
ATOM 809 C C . LEU A 1 101 ? -3.642 2.752 0.341 1.00 91.00 101 LEU A C 1
ATOM 811 O O . LEU A 1 101 ? -4.013 3.726 -0.307 1.00 91.00 101 LEU A O 1
ATOM 815 N N . ILE A 1 102 ? -2.975 2.865 1.485 1.00 88.75 102 ILE A N 1
ATOM 816 C CA . ILE A 1 102 ? -2.642 4.155 2.089 1.00 88.75 102 ILE A CA 1
ATOM 817 C C . ILE A 1 102 ? -1.160 4.435 1.836 1.00 88.75 102 ILE A C 1
ATOM 819 O O . ILE A 1 102 ? -0.295 3.649 2.222 1.00 88.75 102 ILE A O 1
ATOM 823 N N . THR A 1 103 ? -0.838 5.544 1.168 1.00 85.81 103 THR A N 1
ATOM 824 C CA . THR A 1 103 ? 0.555 5.896 0.855 1.00 85.81 103 THR A CA 1
ATOM 825 C C . THR A 1 103 ? 0.774 7.402 0.728 1.00 85.81 103 THR A C 1
ATOM 827 O O . THR A 1 103 ? -0.084 8.140 0.251 1.00 85.81 103 THR A O 1
ATOM 830 N N . ARG A 1 104 ? 1.973 7.863 1.106 1.00 82.12 104 ARG A N 1
ATOM 831 C CA . ARG A 1 104 ? 2.465 9.229 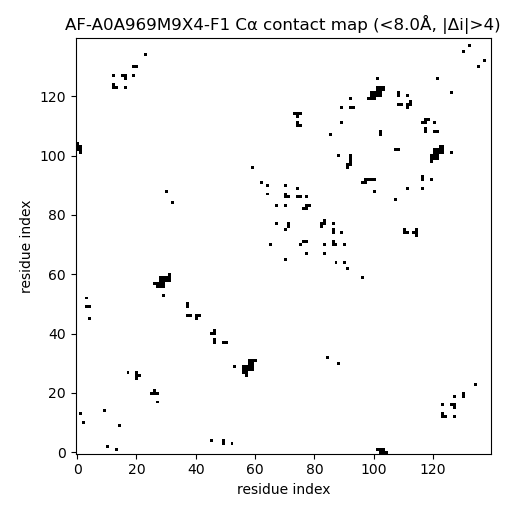0.834 1.00 82.12 104 ARG A CA 1
ATOM 832 C C . ARG A 1 104 ? 3.244 9.346 -0.473 1.00 82.12 104 ARG A C 1
ATOM 834 O O . ARG A 1 104 ? 3.682 10.432 -0.836 1.00 82.12 104 ARG A O 1
ATOM 841 N N . ASP A 1 105 ? 3.461 8.228 -1.154 1.00 86.00 105 ASP A N 1
ATOM 842 C CA . ASP A 1 105 ? 4.231 8.207 -2.386 1.00 86.00 105 ASP A CA 1
ATOM 843 C C . ASP A 1 105 ? 3.407 8.786 -3.54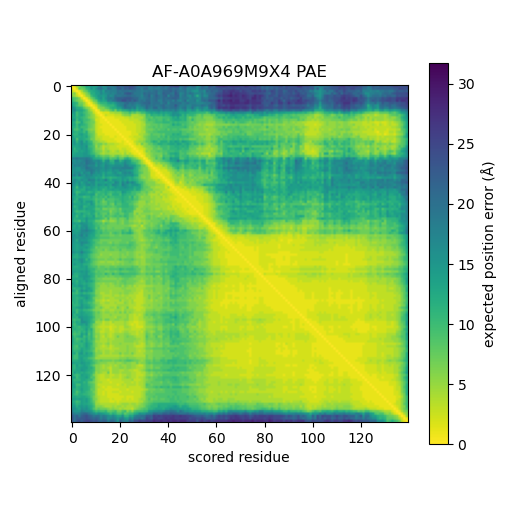4 1.00 86.00 105 ASP A C 1
ATOM 845 O O . ASP A 1 105 ? 2.492 8.151 -4.074 1.00 86.00 105 ASP A O 1
ATOM 849 N N . VAL A 1 106 ? 3.747 10.011 -3.944 1.00 88.00 106 VAL A N 1
ATOM 850 C CA . VAL A 1 106 ? 3.094 10.720 -5.052 1.00 88.00 106 VAL A CA 1
ATOM 851 C C . VAL A 1 106 ? 3.303 9.992 -6.387 1.00 88.00 106 VAL A C 1
ATOM 853 O O . VAL A 1 106 ? 2.436 10.050 -7.262 1.00 88.00 106 VAL A O 1
ATOM 856 N N . GLY A 1 107 ? 4.430 9.299 -6.566 1.00 91.06 107 GLY A N 1
ATOM 857 C CA . GLY A 1 107 ? 4.716 8.489 -7.748 1.00 91.06 107 GLY A CA 1
ATOM 858 C C . GLY A 1 107 ? 3.755 7.310 -7.861 1.00 91.06 107 GLY A C 1
ATOM 859 O O . GLY A 1 107 ? 3.101 7.150 -8.899 1.00 91.06 107 GLY A O 1
ATOM 860 N N . LEU A 1 108 ? 3.584 6.559 -6.772 1.00 91.00 108 LEU A N 1
ATOM 861 C CA . LEU A 1 108 ? 2.632 5.451 -6.695 1.00 91.00 108 LEU A CA 1
ATOM 862 C C . LEU A 1 108 ? 1.182 5.930 -6.842 1.00 91.00 108 LEU A C 1
ATOM 864 O O . LEU A 1 108 ? 0.414 5.333 -7.595 1.00 91.00 108 LEU A O 1
ATOM 868 N N . GLN A 1 109 ? 0.805 7.055 -6.226 1.00 91.94 109 GLN A N 1
ATOM 869 C CA . GLN A 1 109 ? -0.527 7.648 -6.416 1.00 91.94 109 GLN A CA 1
ATOM 870 C C . GLN A 1 109 ? -0.789 8.009 -7.889 1.00 91.94 109 GLN A C 1
ATOM 872 O O . GLN A 1 109 ? -1.848 7.694 -8.439 1.00 91.94 109 GLN A O 1
ATOM 877 N N . LYS A 1 110 ? 0.182 8.632 -8.572 1.00 94.12 110 LYS A N 1
ATOM 878 C CA . LYS A 1 110 ? 0.083 8.932 -10.012 1.00 94.12 110 LYS A CA 1
ATOM 879 C C . LYS A 1 110 ? -0.019 7.653 -10.844 1.00 94.12 110 LYS A C 1
ATOM 881 O O . LYS A 1 110 ? -0.829 7.587 -11.769 1.00 94.12 110 LYS A O 1
ATOM 886 N N . ARG A 1 111 ? 0.776 6.630 -10.519 1.00 95.06 111 ARG A N 1
ATOM 887 C CA . ARG A 1 111 ? 0.735 5.309 -11.165 1.00 95.06 111 ARG A CA 1
ATOM 888 C C . ARG A 1 111 ? -0.639 4.649 -11.005 1.00 95.06 111 ARG A C 1
ATOM 890 O O . ARG A 1 111 ? -1.215 4.218 -12.003 1.00 95.06 111 ARG A O 1
ATOM 897 N N . ALA A 1 112 ? -1.209 4.671 -9.802 1.00 95.38 112 ALA A N 1
ATOM 898 C CA . ALA A 1 112 ? -2.545 4.155 -9.519 1.00 95.38 112 ALA A CA 1
ATOM 899 C C . ALA A 1 112 ? -3.628 4.869 -10.336 1.00 95.38 112 ALA A C 1
ATOM 901 O O . ALA A 1 112 ? -4.457 4.214 -10.968 1.00 95.38 112 ALA A O 1
ATOM 902 N N . ARG A 1 113 ? -3.592 6.209 -10.386 1.00 95.62 113 ARG A N 1
ATOM 903 C CA . ARG A 1 113 ? -4.535 7.020 -11.178 1.00 95.62 113 ARG A CA 1
ATOM 904 C C . ARG A 1 113 ? -4.491 6.662 -12.662 1.00 95.62 113 ARG A C 1
ATOM 906 O O . ARG A 1 113 ? -5.540 6.418 -13.248 1.00 95.62 113 ARG A O 1
ATOM 913 N N . ARG A 1 114 ? -3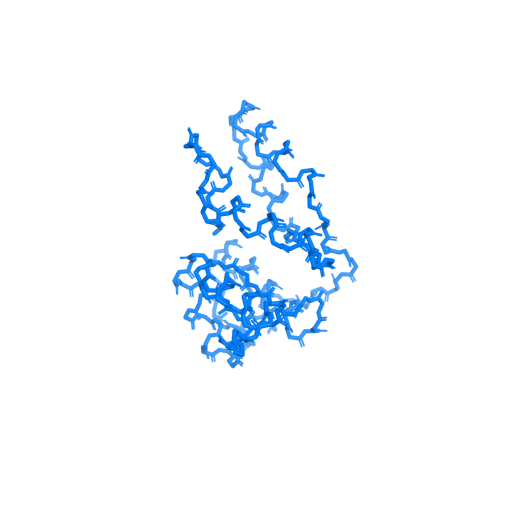.293 6.547 -13.246 1.00 96.19 114 ARG A N 1
ATOM 914 C CA . ARG A 1 114 ? -3.119 6.124 -14.651 1.00 96.19 114 ARG A CA 1
ATOM 915 C C . ARG A 1 114 ? -3.644 4.714 -14.929 1.00 96.19 114 ARG A C 1
ATOM 917 O O . ARG A 1 114 ? -4.021 4.430 -16.055 1.00 96.19 114 ARG A O 1
ATOM 924 N N . SER A 1 115 ? -3.689 3.864 -13.907 1.00 94.62 115 SER A N 1
ATOM 925 C CA . SER A 1 115 ? -4.138 2.470 -14.006 1.00 94.62 115 SER A CA 1
ATOM 926 C C . SER A 1 115 ? -5.610 2.279 -13.604 1.00 94.62 115 SER A C 1
ATOM 928 O O . SER A 1 115 ? -6.059 1.151 -13.418 1.00 94.62 115 SER A O 1
ATOM 930 N N . GLY A 1 116 ? -6.366 3.368 -13.406 1.00 95.50 116 GLY A N 1
ATOM 931 C CA . GLY A 1 116 ? -7.779 3.322 -13.004 1.00 95.50 116 GLY A CA 1
ATOM 932 C C . GLY A 1 116 ? -8.032 2.951 -11.535 1.00 95.50 116 GLY A C 1
ATOM 933 O O . GLY A 1 116 ? -9.179 2.768 -11.138 1.00 95.50 116 GLY A O 1
ATOM 934 N N . LEU A 1 117 ? -6.986 2.867 -10.708 1.00 96.25 117 LEU A N 1
ATOM 935 C CA . LEU A 1 117 ? -7.059 2.488 -9.289 1.00 96.25 117 LEU A CA 1
ATOM 936 C C . LEU A 1 117 ? -6.950 3.683 -8.335 1.00 96.25 117 LEU A C 1
ATOM 938 O O . LEU A 1 117 ? -6.924 3.508 -7.124 1.00 96.25 117 LEU A O 1
ATOM 942 N N . GLY A 1 118 ? -6.900 4.913 -8.852 1.00 94.12 118 GLY A N 1
ATOM 943 C CA . GLY A 1 118 ? -6.692 6.108 -8.026 1.00 94.12 118 GLY A CA 1
ATOM 944 C C . GLY A 1 118 ? -7.732 6.328 -6.919 1.00 94.12 118 GLY A C 1
ATOM 945 O O . GLY A 1 118 ? -7.415 6.982 -5.938 1.00 94.12 118 GLY A O 1
ATOM 946 N N . HIS A 1 119 ? -8.941 5.777 -7.056 1.00 93.81 119 HIS A N 1
ATOM 947 C CA . HIS A 1 119 ? -10.028 5.904 -6.077 1.00 93.81 119 HIS A CA 1
ATOM 948 C C . HIS A 1 119 ? -9.876 4.980 -4.854 1.00 93.81 119 HIS A C 1
ATOM 950 O O . HIS A 1 119 ? -10.503 5.228 -3.831 1.00 93.81 119 HIS A O 1
ATOM 956 N N . VAL A 1 120 ? -9.040 3.939 -4.946 1.00 94.06 120 VAL A N 1
ATOM 957 C CA . VAL A 1 120 ? -8.712 3.013 -3.842 1.00 94.06 120 VAL A CA 1
ATOM 958 C C . VAL A 1 120 ? -7.292 3.227 -3.308 1.00 94.06 120 VAL A C 1
ATOM 960 O O . VAL A 1 120 ? -6.779 2.418 -2.539 1.00 94.06 120 VAL A O 1
ATOM 963 N N . VAL A 1 121 ? -6.633 4.318 -3.709 1.00 93.56 121 VAL A N 1
ATOM 964 C CA . VAL A 1 121 ? -5.321 4.716 -3.186 1.00 93.56 121 VAL A CA 1
ATOM 965 C C . VAL A 1 121 ? -5.456 6.064 -2.495 1.00 93.56 121 VAL A C 1
ATOM 967 O O . VAL A 1 121 ? -5.658 7.085 -3.148 1.00 93.56 121 VAL A O 1
ATOM 970 N N . LEU A 1 122 ? -5.330 6.057 -1.173 1.00 90.06 122 LEU A N 1
ATOM 971 C CA . LEU A 1 122 ? -5.559 7.210 -0.312 1.00 90.06 122 LEU A CA 1
ATOM 972 C C . LEU A 1 122 ? -4.240 7.764 0.229 1.00 90.06 122 LEU A C 1
ATOM 974 O O . LEU A 1 122 ? -3.280 7.028 0.484 1.00 90.06 122 LEU A O 1
ATOM 978 N N . SER A 1 123 ? -4.199 9.077 0.446 1.00 86.00 123 SER A N 1
ATOM 979 C CA . SER A 1 123 ? -3.214 9.653 1.358 1.00 86.00 123 SER A CA 1
ATOM 980 C C . SER A 1 123 ? -3.555 9.279 2.808 1.00 86.00 123 SER A C 1
ATOM 982 O O . SER A 1 123 ? -4.627 8.742 3.096 1.00 86.00 123 SER A O 1
ATOM 984 N N . VAL A 1 124 ? -2.640 9.551 3.744 1.00 82.81 124 VAL A N 1
ATOM 985 C CA . VAL A 1 124 ? -2.920 9.339 5.176 1.00 82.81 124 VAL A CA 1
ATOM 986 C C . VAL A 1 124 ? -4.095 10.210 5.629 1.00 82.81 124 VAL A C 1
ATOM 988 O O . VAL A 1 124 ? -4.975 9.721 6.332 1.00 82.81 124 VAL A O 1
ATOM 991 N N . ASP A 1 125 ? -4.142 11.464 5.180 1.00 84.81 125 ASP A N 1
ATOM 992 C CA . ASP A 1 125 ? -5.191 12.410 5.562 1.00 84.81 125 ASP A CA 1
ATOM 993 C C . ASP A 1 125 ? -6.549 12.007 4.968 1.00 84.81 125 ASP A C 1
ATOM 995 O O . ASP A 1 125 ? -7.550 11.987 5.686 1.00 84.81 125 ASP A O 1
ATOM 999 N N . ASP A 1 126 ? -6.575 11.579 3.700 1.00 87.50 126 ASP A N 1
ATOM 1000 C CA . ASP A 1 126 ? -7.797 11.081 3.052 1.00 87.50 126 ASP A CA 1
ATOM 1001 C C . ASP A 1 126 ? -8.319 9.810 3.731 1.00 87.50 126 ASP A C 1
ATOM 1003 O O . ASP A 1 126 ? -9.525 9.645 3.896 1.00 87.50 126 ASP A O 1
ATOM 1007 N N . ALA A 1 127 ? -7.426 8.915 4.167 1.00 88.56 127 ALA A N 1
ATOM 1008 C CA . ALA A 1 127 ? -7.814 7.713 4.897 1.00 88.56 127 ALA A CA 1
ATOM 1009 C C . ALA A 1 127 ? -8.423 8.044 6.269 1.00 88.56 127 ALA A C 1
ATOM 1011 O O . ALA A 1 127 ? -9.424 7.445 6.663 1.00 88.56 127 ALA A O 1
ATOM 1012 N N . ILE A 1 128 ? -7.861 9.021 6.989 1.00 86.81 128 ILE A N 1
ATOM 1013 C CA . ILE A 1 128 ? -8.428 9.500 8.258 1.00 86.81 128 ILE A CA 1
ATOM 1014 C C . ILE A 1 128 ? -9.806 10.126 8.024 1.00 86.81 128 ILE A C 1
ATOM 1016 O O . ILE A 1 128 ? -10.735 9.852 8.787 1.00 86.81 128 ILE A O 1
ATOM 1020 N N . LEU A 1 129 ? -9.953 10.945 6.980 1.00 88.88 129 LEU A N 1
ATOM 1021 C CA . LEU A 1 129 ? -11.234 11.545 6.614 1.00 88.88 129 LEU A CA 1
ATOM 1022 C C . LEU A 1 129 ? -12.272 10.474 6.261 1.00 88.88 129 LEU A C 1
ATOM 1024 O O . LEU A 1 129 ? -13.387 10.522 6.776 1.00 88.88 129 LEU A O 1
ATOM 1028 N N . TRP A 1 130 ? -11.892 9.479 5.458 1.00 90.12 130 TRP A N 1
ATOM 1029 C CA . TRP A 1 130 ? -12.755 8.355 5.097 1.00 90.12 130 TRP A CA 1
ATOM 1030 C C . TRP A 1 130 ? -13.219 7.572 6.331 1.00 90.12 130 TRP A C 1
ATOM 1032 O O . TRP A 1 130 ? -14.410 7.297 6.470 1.00 90.12 130 TRP A O 1
ATOM 1042 N N . LEU A 1 131 ? -12.316 7.277 7.275 1.00 87.25 131 LEU A N 1
ATOM 1043 C CA . LEU A 1 131 ? -12.667 6.602 8.531 1.00 87.25 131 LEU A CA 1
ATOM 1044 C C . LEU A 1 131 ? -13.661 7.418 9.361 1.00 87.25 131 LEU A C 1
ATOM 1046 O O . LEU A 1 131 ? -14.601 6.853 9.913 1.00 87.25 131 LEU A O 1
ATOM 1050 N N . ARG A 1 132 ? -13.469 8.739 9.448 1.00 87.69 132 ARG A N 1
ATOM 1051 C CA . ARG A 1 132 ? -14.406 9.628 10.149 1.00 87.69 132 ARG A CA 1
ATOM 1052 C C . ARG A 1 132 ? -15.781 9.589 9.496 1.00 87.69 132 ARG A C 1
ATOM 1054 O O . ARG A 1 132 ? -16.757 9.312 10.171 1.00 87.69 132 ARG A O 1
ATOM 1061 N N . GLN A 1 133 ? -15.850 9.782 8.183 1.00 88.69 133 GLN A N 1
ATOM 1062 C CA . GLN A 1 133 ? -17.117 9.781 7.446 1.00 88.69 133 GLN A CA 1
ATOM 1063 C C . GLN A 1 133 ? -17.842 8.429 7.483 1.00 88.69 133 GLN A C 1
ATOM 1065 O O . GLN A 1 133 ? -19.065 8.394 7.402 1.00 88.69 133 GLN A O 1
ATOM 1070 N N . THR A 1 134 ? -17.098 7.327 7.586 1.00 87.81 134 THR A N 1
ATOM 1071 C CA . THR A 1 134 ? -17.664 5.972 7.565 1.00 87.81 134 THR A CA 1
ATOM 1072 C C . THR A 1 134 ? -18.169 5.528 8.937 1.00 87.81 134 THR A C 1
ATOM 1074 O O . THR A 1 134 ? -19.179 4.833 9.013 1.00 87.81 134 THR A O 1
ATOM 1077 N N . PHE A 1 135 ? -17.471 5.899 10.015 1.00 85.75 135 PHE A N 1
ATOM 1078 C CA . PHE A 1 135 ? -17.711 5.334 11.348 1.00 85.75 135 PHE A CA 1
ATOM 1079 C C . PHE A 1 135 ? -18.125 6.351 12.415 1.00 85.75 135 PHE A C 1
ATOM 1081 O O . PHE A 1 135 ? -18.627 5.947 13.462 1.00 85.75 135 PHE A O 1
ATOM 1088 N N . GLU A 1 136 ? -17.927 7.653 12.197 1.00 81.06 136 GLU A N 1
ATOM 1089 C CA . GLU A 1 136 ? -18.454 8.667 13.110 1.00 81.06 136 GLU A CA 1
ATOM 1090 C C . GLU A 1 136 ? -19.881 9.034 12.679 1.00 81.06 136 GLU A C 1
ATOM 1092 O O . GLU A 1 136 ? -20.105 9.351 11.508 1.00 81.06 136 GLU A O 1
ATOM 1097 N N . PRO A 1 137 ? -20.866 8.999 13.594 1.00 70.06 137 PRO A N 1
ATOM 1098 C CA . PRO A 1 137 ? -22.196 9.494 13.282 1.00 70.06 137 PRO A CA 1
ATOM 1099 C C . PRO A 1 137 ? -22.098 10.974 12.904 1.00 70.06 137 PRO A C 1
ATOM 1101 O O . PRO A 1 137 ? -21.410 11.747 13.576 1.00 70.06 137 PRO A O 1
ATOM 1104 N N . ALA A 1 138 ? -22.792 11.376 11.835 1.00 61.53 138 ALA A N 1
ATOM 1105 C CA . ALA A 1 138 ? -22.986 12.792 11.555 1.00 61.53 138 ALA A CA 1
ATOM 1106 C C . ALA A 1 138 ? -23.610 13.421 12.805 1.00 61.53 138 ALA A C 1
ATOM 1108 O O . ALA A 1 138 ? -24.608 12.904 13.306 1.00 61.53 138 ALA A O 1
ATOM 1109 N N . ALA A 1 139 ? -22.992 14.472 13.345 1.00 57.28 139 ALA A N 1
ATOM 1110 C CA . ALA A 1 139 ? -23.587 15.217 14.445 1.00 57.28 139 ALA A CA 1
ATOM 1111 C C . ALA A 1 139 ? -24.966 15.711 13.976 1.00 57.28 139 ALA A C 1
ATOM 1113 O O . ALA A 1 139 ? -25.040 16.503 13.035 1.00 57.28 139 ALA A O 1
ATOM 1114 N N . ILE A 1 140 ? -26.023 15.148 14.566 1.00 41.47 140 ILE A N 1
ATOM 1115 C CA . ILE A 1 140 ? -27.418 15.568 14.385 1.00 41.47 140 ILE A CA 1
ATOM 1116 C C . ILE A 1 140 ? -27.658 16.780 15.277 1.00 41.47 140 ILE A C 1
ATOM 1118 O O . ILE A 1 140 ? -27.243 16.712 16.458 1.00 41.47 140 ILE A O 1
#

Nearest PDB structures (foldseek):
  8ssg-assembly1_A-2  TM=4.924E-01  e=3.242E+00  Hydrogenobacter thermophilus TK-6
  8ssf-assembly1_B-2  TM=5.340E-01  e=5.636E+00  Hydrogenobacter thermophilus TK-6

Secondary structure (DSSP, 8-state):
--STTSSSPPPHHHHHHHHHHHHTTPPPEE-THHHHHHHH---HHHHHHHHHHHTTSEEP-S--PPPHHHHHHHH----SHHHHHHHHHHHHHHTTSSS-EE---HHHHHHHHHTT-GGGEE-HHHHHHHHHHHHSPP--

Sequence (140 aa):
MIGLEDNRPVDAGLTELTRRCSANGVRLFVDSAIDDDIKRDRDPHRRKITESKLAKFEFLRGIKYPDDDDLARRFGKISSPNDRSDCRLLFCLKLKAADFLITRDVGLQKRARRSGLGHVVLSVDDAILWLRQTFEPAAI

Radius of gyration: 15.83 Å; Cα contacts (8 Å, |Δi|>4): 131; chains: 1; bounding box: 50×32×36 Å

Foldseek 3Di:
DQPLQDPDDDPPLVVLLVVLCVVVVNAAEDEPLVVVVLVVDPDPVSSVSSVVVRVVHHYLPDDDDDDQVVLCVQQNDDPDSVSVSLSVVLVCCVVPVDQAAEDPDPVSLVSCVVNVNNVRYHYSVRSSVVSCVVPPPDDD